Protein AF-A0A1H3DX05-F1 (afdb_monomer_lite)

Radius of gyration: 16.67 Å; chains: 1; bounding box: 51×32×25 Å

pLDDT: mean 84.1, std 12.16, range [52.62, 96.75]

Structure (mmCIF, N/CA/C/O backbone):
data_AF-A0A1H3DX05-F1
#
_entry.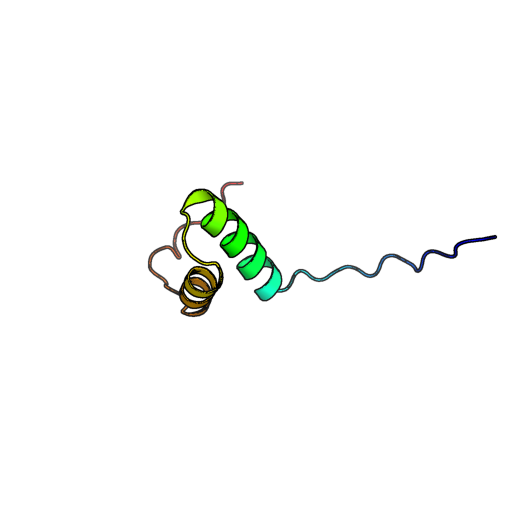id   AF-A0A1H3DX05-F1
#
loop_
_atom_site.group_PDB
_atom_site.id
_atom_site.type_s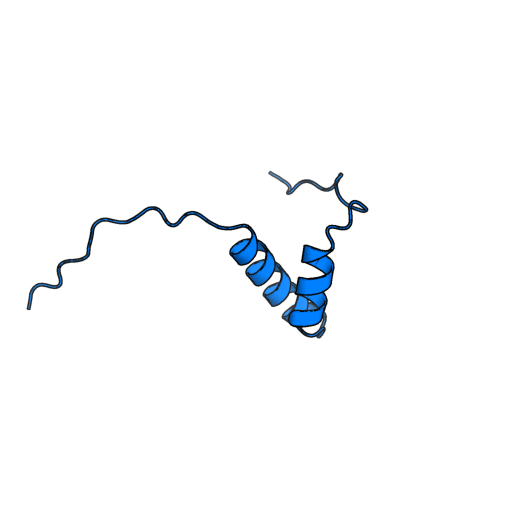ymbol
_atom_site.label_atom_id
_atom_site.label_alt_id
_atom_site.label_comp_id
_atom_site.label_asym_id
_atom_site.label_entity_id
_atom_site.label_seq_id
_atom_site.pdbx_PDB_ins_code
_atom_site.Cartn_x
_atom_site.Cartn_y
_atom_site.Cartn_z
_atom_site.occupancy
_atom_site.B_iso_or_equiv
_atom_site.auth_seq_id
_atom_site.auth_comp_id
_atom_site.auth_asym_id
_atom_site.auth_atom_id
_atom_site.pdbx_PDB_model_num
ATOM 1 N N . MET A 1 1 ? 41.040 -14.439 -0.298 1.00 55.12 1 MET A N 1
ATOM 2 C CA . MET A 1 1 ? 39.820 -14.915 -0.991 1.00 55.12 1 MET A CA 1
ATOM 3 C C . MET A 1 1 ? 39.232 -13.756 -1.795 1.00 55.12 1 MET A C 1
ATOM 5 O O . MET A 1 1 ? 38.946 -12.727 -1.201 1.00 55.12 1 MET A O 1
ATOM 9 N N . LYS A 1 2 ? 39.149 -13.842 -3.132 1.00 60.81 2 LYS A N 1
ATOM 10 C CA . LYS A 1 2 ? 38.655 -12.732 -3.976 1.00 60.81 2 LYS A CA 1
ATOM 11 C C . LYS A 1 2 ? 37.148 -12.895 -4.204 1.00 60.81 2 LYS A C 1
ATOM 13 O O . LYS A 1 2 ? 36.740 -13.790 -4.937 1.00 60.81 2 LYS A O 1
ATOM 18 N N . ILE A 1 3 ? 36.325 -12.050 -3.580 1.00 73.88 3 ILE A N 1
ATOM 19 C CA . ILE A 1 3 ? 34.870 -12.035 -3.802 1.00 73.88 3 ILE A CA 1
ATOM 20 C C . ILE A 1 3 ? 34.601 -11.301 -5.118 1.00 73.88 3 ILE A C 1
ATOM 22 O O . ILE A 1 3 ? 34.723 -10.079 -5.202 1.00 73.88 3 ILE A O 1
ATOM 26 N N . LYS A 1 4 ? 34.259 -12.051 -6.166 1.00 69.75 4 LYS A N 1
ATOM 27 C CA . LYS A 1 4 ? 33.892 -11.500 -7.474 1.00 69.75 4 LYS A CA 1
ATOM 28 C C . LYS A 1 4 ? 32.431 -11.041 -7.404 1.00 69.75 4 LYS A C 1
ATOM 30 O O . LYS A 1 4 ? 31.522 -11.862 -7.465 1.00 69.75 4 LYS A O 1
ATOM 35 N N . ARG A 1 5 ? 32.191 -9.738 -7.228 1.00 68.94 5 ARG A N 1
ATOM 36 C CA . ARG A 1 5 ? 30.832 -9.169 -7.285 1.00 68.94 5 ARG A CA 1
ATOM 37 C C . ARG A 1 5 ? 30.377 -9.144 -8.746 1.00 68.94 5 ARG A C 1
ATOM 39 O O . ARG A 1 5 ? 31.073 -8.585 -9.594 1.00 68.94 5 ARG A O 1
ATOM 46 N N . SER A 1 6 ? 29.255 -9.791 -9.060 1.00 71.00 6 SER A N 1
ATOM 47 C CA . SER A 1 6 ? 28.700 -9.774 -10.418 1.00 71.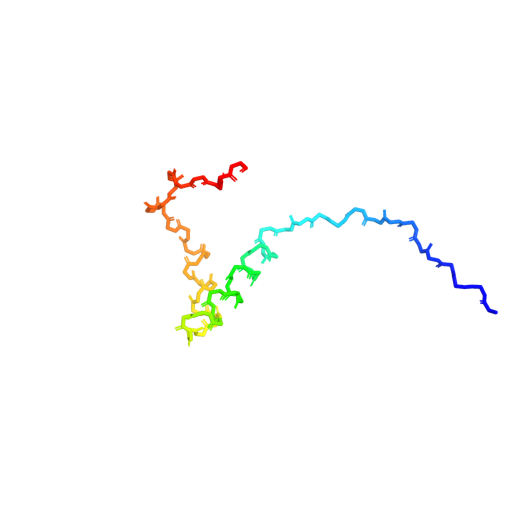00 6 SER A CA 1
ATOM 48 C C . SER A 1 6 ? 28.291 -8.350 -10.791 1.00 71.00 6 SER A C 1
ATOM 50 O O . SER A 1 6 ? 27.755 -7.632 -9.947 1.00 71.00 6 SER A O 1
ATOM 52 N N . LYS A 1 7 ? 28.534 -7.950 -12.047 1.00 67.88 7 LYS A N 1
ATOM 53 C CA . LYS A 1 7 ? 28.124 -6.646 -12.596 1.00 67.88 7 LYS A CA 1
ATOM 54 C C . LYS A 1 7 ? 26.668 -6.335 -12.226 1.00 67.88 7 LYS A C 1
ATOM 56 O O . LYS A 1 7 ? 25.807 -7.205 -12.344 1.00 67.88 7 LYS A O 1
ATOM 61 N N . ASN A 1 8 ? 26.439 -5.101 -11.773 1.00 67.88 8 ASN A N 1
ATOM 62 C CA . ASN A 1 8 ? 25.154 -4.585 -11.304 1.00 67.88 8 ASN A CA 1
ATOM 63 C C . ASN A 1 8 ? 24.072 -4.819 -12.368 1.00 67.88 8 ASN A C 1
ATOM 65 O O . ASN A 1 8 ? 24.059 -4.156 -13.404 1.00 67.88 8 ASN A O 1
ATOM 69 N N . LYS A 1 9 ? 23.189 -5.791 -12.132 1.00 73.50 9 LYS A N 1
ATOM 70 C CA . LYS A 1 9 ? 21.989 -5.978 -12.944 1.00 73.50 9 LYS A CA 1
ATOM 71 C C . LYS A 1 9 ? 20.994 -4.920 -12.492 1.00 73.50 9 LYS A C 1
ATOM 73 O O . LYS A 1 9 ? 20.639 -4.899 -11.317 1.00 73.50 9 LYS A O 1
ATOM 78 N N . GLU A 1 10 ? 20.572 -4.049 -13.403 1.00 78.69 10 GLU A N 1
ATOM 79 C CA . GLU A 1 10 ? 19.560 -3.037 -13.105 1.00 78.69 10 GLU A CA 1
ATOM 80 C C . GLU A 1 10 ? 18.301 -3.722 -12.562 1.00 78.69 10 GLU A C 1
ATOM 82 O O . GLU A 1 10 ? 17.654 -4.529 -13.242 1.00 78.69 10 GLU A O 1
ATOM 87 N N . ILE A 1 11 ? 17.985 -3.451 -11.296 1.00 80.69 11 ILE A N 1
ATOM 88 C CA . ILE A 1 11 ? 16.800 -4.001 -10.646 1.00 80.69 11 ILE A CA 1
ATOM 89 C C . ILE A 1 11 ? 15.612 -3.198 -11.158 1.00 80.69 11 ILE A C 1
ATOM 91 O O . ILE A 1 11 ? 15.398 -2.053 -10.766 1.00 80.69 11 ILE A O 1
ATOM 95 N N . LYS A 1 12 ? 14.824 -3.803 -12.047 1.00 88.62 12 LYS A N 1
ATOM 96 C CA . LYS A 1 12 ? 13.565 -3.206 -12.492 1.00 88.62 12 LYS A CA 1
ATOM 97 C C . LYS A 1 12 ? 12.572 -3.215 -11.333 1.00 88.62 12 LYS A C 1
ATOM 99 O O . LYS A 1 12 ? 12.183 -4.280 -10.854 1.00 88.62 12 LYS A O 1
ATOM 104 N N . VAL A 1 13 ? 12.149 -2.030 -10.902 1.00 89.88 13 VAL A N 1
ATOM 105 C CA . VAL A 1 13 ? 11.113 -1.882 -9.876 1.00 89.88 13 VAL A CA 1
ATOM 106 C C . VAL A 1 13 ? 9.778 -2.325 -10.464 1.00 89.88 13 VAL A C 1
ATOM 108 O O . VAL A 1 13 ? 9.285 -1.754 -11.436 1.00 89.88 13 VAL A O 1
ATOM 111 N N . THR A 1 14 ? 9.191 -3.372 -9.887 1.00 92.50 14 THR A N 1
ATOM 112 C CA . THR A 1 14 ? 7.887 -3.882 -10.327 1.00 92.50 14 THR A CA 1
ATOM 113 C C . THR A 1 14 ? 6.748 -3.188 -9.583 1.00 92.50 14 THR A C 1
ATOM 115 O O . THR A 1 14 ? 6.903 -2.749 -8.443 1.00 92.50 14 THR A O 1
ATOM 118 N N . LYS A 1 15 ? 5.555 -3.151 -10.189 1.00 89.88 15 LYS A N 1
ATOM 119 C CA . LYS A 1 15 ? 4.344 -2.613 -9.545 1.00 89.88 15 LYS A CA 1
ATOM 120 C C . LYS A 1 15 ? 4.062 -3.285 -8.195 1.00 89.88 15 LYS A C 1
ATOM 122 O O . LYS A 1 15 ? 3.671 -2.618 -7.246 1.00 89.88 15 LYS A O 1
ATOM 127 N N . THR A 1 16 ? 4.314 -4.589 -8.091 1.00 92.50 16 THR A N 1
ATOM 128 C CA . THR A 1 16 ? 4.157 -5.354 -6.846 1.00 92.50 16 THR A CA 1
ATOM 129 C C . THR A 1 16 ? 5.097 -4.866 -5.747 1.00 92.50 16 THR A C 1
ATOM 131 O O . THR A 1 16 ? 4.681 -4.771 -4.597 1.00 92.50 16 THR A O 1
ATOM 134 N N . MET A 1 17 ? 6.342 -4.513 -6.088 1.00 92.75 17 MET A N 1
ATOM 135 C CA . MET A 1 17 ? 7.289 -3.949 -5.120 1.00 92.75 17 MET A CA 1
ATOM 136 C C . MET A 1 17 ? 6.804 -2.603 -4.585 1.00 92.75 17 MET A C 1
ATOM 138 O O . MET A 1 17 ? 6.873 -2.374 -3.382 1.00 92.75 17 MET A O 1
ATOM 142 N N . ILE A 1 18 ? 6.262 -1.752 -5.460 1.00 92.81 18 ILE A N 1
ATOM 143 C CA . ILE A 1 18 ? 5.690 -0.460 -5.065 1.00 92.81 18 ILE A CA 1
ATOM 144 C C . ILE A 1 18 ? 4.479 -0.679 -4.151 1.00 92.81 18 ILE A C 1
ATOM 146 O O . ILE A 1 18 ? 4.417 -0.094 -3.075 1.00 92.81 18 ILE A O 1
ATOM 150 N N . ILE A 1 19 ? 3.554 -1.568 -4.531 1.00 93.31 19 ILE A N 1
ATOM 151 C CA . ILE A 1 19 ? 2.371 -1.894 -3.717 1.00 93.31 19 ILE A CA 1
ATOM 152 C C . ILE A 1 19 ? 2.783 -2.391 -2.330 1.00 93.31 19 ILE A C 1
ATOM 154 O O . ILE A 1 19 ? 2.227 -1.922 -1.343 1.00 93.31 19 ILE A O 1
ATOM 158 N N . ARG A 1 20 ? 3.769 -3.293 -2.242 1.00 94.12 20 ARG A N 1
ATOM 159 C CA . ARG A 1 20 ? 4.270 -3.796 -0.957 1.00 94.12 20 ARG A CA 1
ATOM 160 C C . ARG A 1 20 ? 4.897 -2.678 -0.124 1.00 94.12 20 ARG A C 1
ATOM 162 O O . ARG A 1 20 ? 4.622 -2.597 1.065 1.00 94.12 20 ARG A O 1
ATOM 169 N N . ALA A 1 21 ? 5.725 -1.826 -0.728 1.00 94.81 21 ALA A N 1
ATOM 170 C CA . ALA A 1 21 ? 6.376 -0.725 -0.020 1.00 94.81 21 ALA A CA 1
ATOM 171 C C . ALA A 1 21 ? 5.349 0.245 0.585 1.00 94.81 21 ALA A C 1
ATOM 173 O O . ALA A 1 21 ? 5.428 0.552 1.773 1.00 94.81 21 ALA A O 1
ATOM 174 N N . VAL A 1 22 ? 4.351 0.647 -0.208 1.00 93.44 22 VAL A N 1
ATOM 175 C CA . VAL A 1 22 ? 3.259 1.522 0.242 1.00 93.44 22 VAL A CA 1
ATOM 176 C C . VAL A 1 22 ? 2.404 0.829 1.303 1.00 93.44 22 VAL A C 1
ATOM 178 O O . VAL A 1 22 ? 2.113 1.417 2.337 1.00 93.44 22 VAL A O 1
ATOM 181 N N . ALA A 1 23 ? 2.031 -0.437 1.095 1.00 94.94 23 ALA A N 1
ATOM 182 C CA . ALA A 1 23 ? 1.223 -1.169 2.065 1.00 94.94 23 ALA A CA 1
ATOM 183 C C . ALA A 1 23 ? 1.931 -1.305 3.419 1.00 94.94 23 ALA A C 1
ATOM 185 O O . ALA A 1 23 ? 1.283 -1.165 4.452 1.00 94.94 23 ALA A O 1
ATOM 186 N N . SER A 1 24 ? 3.248 -1.528 3.424 1.00 96.44 24 SER A N 1
ATOM 187 C CA . SER A 1 24 ? 4.037 -1.606 4.653 1.00 96.44 24 SER A CA 1
ATOM 188 C C . SER A 1 24 ? 4.076 -0.280 5.413 1.00 96.44 24 SER A C 1
ATOM 190 O O . SER A 1 24 ? 3.833 -0.284 6.618 1.00 96.44 24 SER A O 1
ATOM 192 N N . SER A 1 25 ? 4.345 0.852 4.749 1.00 95.94 25 SER A N 1
ATOM 193 C CA . SER A 1 25 ? 4.373 2.154 5.434 1.00 95.94 25 SER A CA 1
ATOM 194 C C . SER A 1 25 ? 2.991 2.544 5.957 1.00 95.94 25 SER A C 1
ATOM 196 O O . SER A 1 25 ? 2.858 2.933 7.115 1.00 95.94 25 SER A O 1
ATOM 198 N N . THR A 1 26 ? 1.945 2.339 5.151 1.00 94.81 26 THR A N 1
ATOM 199 C CA . THR A 1 26 ? 0.563 2.601 5.564 1.00 94.81 26 THR A CA 1
ATOM 200 C C . THR A 1 26 ? 0.121 1.689 6.708 1.00 94.81 26 THR A C 1
ATOM 202 O O . THR A 1 26 ? -0.591 2.143 7.598 1.00 94.81 26 THR A O 1
ATOM 205 N N . ALA A 1 27 ? 0.525 0.416 6.729 1.00 96.56 27 ALA A N 1
ATOM 206 C CA . ALA A 1 27 ? 0.183 -0.497 7.821 1.00 96.56 27 ALA A CA 1
ATOM 207 C C . ALA A 1 27 ? 0.793 -0.049 9.155 1.00 96.56 27 ALA 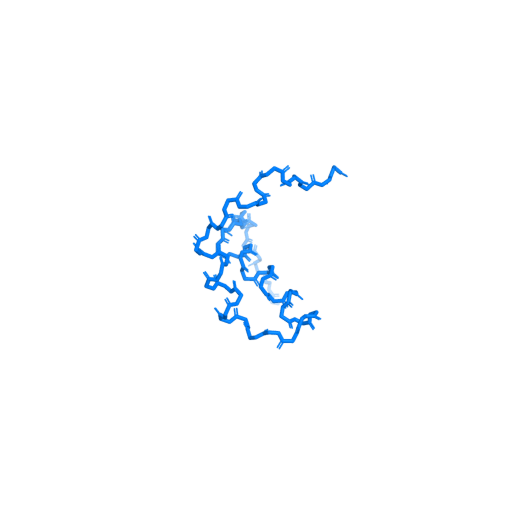A C 1
ATOM 209 O O . ALA A 1 27 ? 0.120 -0.115 10.180 1.00 96.56 27 ALA A O 1
ATOM 210 N N . ILE A 1 28 ? 2.036 0.442 9.133 1.00 95.81 28 ILE A N 1
ATOM 211 C CA . ILE A 1 28 ? 2.709 0.982 10.323 1.00 95.81 28 ILE A CA 1
ATOM 212 C C . ILE A 1 28 ? 1.969 2.219 10.839 1.00 95.81 28 ILE A C 1
ATOM 214 O O . ILE A 1 28 ? 1.714 2.326 12.033 1.00 95.81 28 ILE A O 1
ATOM 218 N N . GLU A 1 29 ? 1.598 3.130 9.943 1.00 95.62 29 GLU A N 1
ATOM 219 C CA . GLU A 1 29 ? 0.952 4.392 10.308 1.00 95.62 29 GLU A CA 1
ATOM 220 C C . GLU A 1 29 ? -0.508 4.215 10.757 1.00 95.62 29 GLU A C 1
ATOM 222 O O . GLU A 1 29 ? -0.966 4.878 11.683 1.00 95.62 29 GLU A O 1
ATOM 227 N N . THR A 1 30 ? -1.249 3.306 10.118 1.00 94.62 30 THR A N 1
ATOM 228 C CA . THR A 1 30 ? -2.700 3.147 10.336 1.00 94.62 30 THR A CA 1
ATOM 229 C C . THR A 1 30 ? -3.075 1.969 11.233 1.00 94.62 30 THR A C 1
ATOM 231 O O . THR A 1 30 ? -4.246 1.821 11.582 1.00 94.62 30 THR A O 1
ATOM 234 N N . GLY A 1 31 ? -2.129 1.082 11.551 1.00 95.50 31 GLY A N 1
ATOM 235 C CA . GLY A 1 31 ? -2.384 -0.166 12.277 1.00 95.50 31 GLY A CA 1
ATOM 236 C C . GLY A 1 31 ? -3.212 -1.201 11.502 1.00 95.50 31 GLY A C 1
ATOM 237 O O . GLY A 1 31 ? -3.570 -2.240 12.057 1.00 95.50 31 GLY A O 1
ATOM 238 N N . GLN A 1 32 ? -3.546 -0.952 10.229 1.00 95.62 32 GLN A N 1
ATOM 239 C CA . GLN A 1 32 ? -4.298 -1.910 9.417 1.00 95.62 32 GLN A CA 1
ATOM 240 C C . GLN A 1 32 ? -3.402 -3.068 8.947 1.00 95.62 32 GLN A C 1
ATOM 242 O O . GLN A 1 32 ? -2.240 -2.850 8.599 1.00 95.62 32 GLN A O 1
ATOM 247 N N . PRO A 1 33 ? -3.935 -4.301 8.836 1.00 96.75 33 PRO A N 1
ATOM 248 C CA . PRO A 1 33 ? -3.165 -5.419 8.307 1.00 96.75 33 PRO A CA 1
ATOM 249 C C . PRO A 1 33 ? -2.723 -5.185 6.855 1.00 96.75 33 PRO A C 1
ATOM 251 O O . PRO A 1 33 ? -3.537 -4.847 5.991 1.00 96.75 33 PRO A O 1
ATOM 254 N N . ILE A 1 34 ? -1.450 -5.470 6.564 1.00 94.50 34 ILE A N 1
ATOM 255 C CA . ILE A 1 34 ? -0.850 -5.352 5.221 1.00 94.50 34 ILE A CA 1
ATOM 256 C C . ILE A 1 34 ? -1.701 -6.031 4.126 1.00 94.50 34 ILE A C 1
ATOM 258 O O . ILE A 1 34 ? -1.941 -5.388 3.102 1.00 94.50 34 ILE A O 1
ATOM 262 N N . PRO A 1 35 ? -2.229 -7.267 4.302 1.00 94.75 35 PRO A N 1
ATOM 263 C CA . PRO A 1 35 ? -3.016 -7.927 3.256 1.00 94.75 35 PRO A CA 1
ATOM 264 C C . PRO A 1 35 ? -4.277 -7.149 2.861 1.00 94.75 35 PRO A C 1
ATOM 266 O O . PRO A 1 35 ? -4.662 -7.137 1.692 1.00 94.75 35 PRO A O 1
ATOM 269 N N . VAL A 1 36 ? -4.898 -6.461 3.824 1.00 94.25 36 VAL A N 1
ATOM 270 C CA . VAL A 1 36 ? -6.100 -5.650 3.596 1.00 94.25 36 VAL A CA 1
ATOM 271 C C . VAL A 1 36 ? -5.757 -4.417 2.761 1.00 94.25 36 VAL A C 1
ATOM 273 O O . VAL A 1 36 ? -6.485 -4.085 1.824 1.00 94.25 36 VAL A O 1
ATOM 276 N N . ILE A 1 37 ? -4.638 -3.754 3.058 1.00 92.94 37 ILE A N 1
ATOM 277 C CA . ILE A 1 37 ? -4.176 -2.591 2.292 1.00 92.94 37 ILE A CA 1
ATOM 278 C C . ILE A 1 37 ? -3.750 -3.014 0.880 1.00 92.94 37 ILE A C 1
ATOM 280 O O . ILE A 1 37 ? -4.160 -2.384 -0.095 1.00 92.94 37 ILE A O 1
ATOM 284 N N . GLU A 1 38 ? -3.005 -4.114 0.734 1.00 93.19 38 GLU A N 1
ATOM 285 C CA . GLU A 1 38 ? -2.618 -4.623 -0.585 1.00 93.19 38 GLU A CA 1
ATOM 286 C C . GLU A 1 38 ? -3.831 -4.956 -1.460 1.00 93.19 38 GLU A C 1
ATOM 288 O O . GLU A 1 38 ? -3.827 -4.637 -2.650 1.00 93.19 38 GLU A O 1
ATOM 293 N N . ALA A 1 39 ? -4.868 -5.581 -0.895 1.00 92.50 39 ALA A N 1
ATOM 294 C CA . ALA A 1 39 ? -6.096 -5.886 -1.624 1.00 92.50 39 ALA A CA 1
ATOM 295 C C . ALA A 1 39 ? -6.782 -4.605 -2.128 1.00 92.50 39 ALA A C 1
ATOM 297 O O . ALA A 1 39 ? -7.150 -4.528 -3.301 1.00 92.50 39 ALA A O 1
ATOM 298 N N . LYS A 1 40 ? -6.871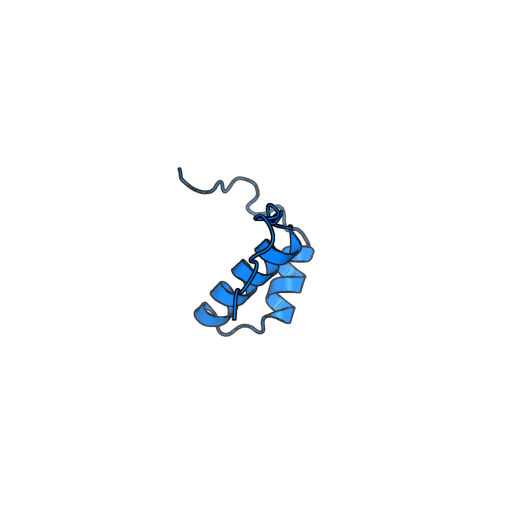 -3.566 -1.285 1.00 89.38 40 LYS A N 1
ATOM 299 C CA . LYS A 1 40 ? -7.423 -2.251 -1.663 1.00 89.38 40 LYS A CA 1
ATOM 300 C C . LYS A 1 40 ? -6.609 -1.576 -2.773 1.00 89.38 40 LYS A C 1
ATOM 302 O O . LYS A 1 40 ? -7.188 -1.038 -3.715 1.00 89.38 40 LYS A O 1
ATOM 307 N N . LEU A 1 41 ? -5.278 -1.626 -2.694 1.00 88.75 41 LEU A N 1
ATOM 308 C CA . LEU A 1 41 ? -4.386 -1.056 -3.712 1.00 88.75 41 LEU A CA 1
ATOM 309 C C . LEU A 1 41 ? -4.484 -1.810 -5.047 1.00 88.75 41 LEU A C 1
ATOM 311 O O . LEU A 1 41 ? -4.469 -1.192 -6.113 1.00 88.75 41 LEU A O 1
ATOM 315 N N . LYS A 1 42 ? -4.624 -3.139 -5.003 1.00 89.12 42 LYS A N 1
ATOM 316 C CA . LYS A 1 42 ? -4.805 -3.986 -6.194 1.00 89.12 42 LYS A CA 1
ATOM 317 C C . LYS A 1 42 ? -6.179 -3.803 -6.839 1.00 89.12 42 LYS A C 1
ATOM 319 O O . LYS A 1 42 ? -6.259 -3.855 -8.062 1.00 89.12 42 LYS A O 1
ATOM 324 N N . ALA A 1 43 ? -7.218 -3.526 -6.047 1.00 87.12 43 ALA A N 1
ATOM 325 C CA . ALA A 1 43 ? -8.563 -3.229 -6.543 1.00 87.12 43 ALA A CA 1
ATOM 326 C C . ALA A 1 43 ? -8.622 -1.959 -7.418 1.00 87.12 43 ALA A C 1
ATOM 328 O O . ALA A 1 43 ? -9.576 -1.783 -8.168 1.00 87.12 43 ALA A O 1
ATOM 329 N N . GLY A 1 44 ? -7.593 -1.099 -7.371 1.00 73.50 44 GLY A N 1
ATOM 330 C CA . GLY A 1 44 ? -7.382 -0.067 -8.387 1.00 73.50 44 GLY A CA 1
ATOM 331 C C . GLY A 1 44 ? -8.395 1.076 -8.342 1.00 73.50 44 GLY A C 1
ATOM 332 O O . GLY A 1 44 ? -8.863 1.521 -9.387 1.00 73.50 44 GLY A O 1
ATOM 333 N N . SER A 1 45 ? -8.727 1.564 -7.142 1.00 77.44 45 SER A N 1
ATOM 334 C CA . SER A 1 45 ? -9.621 2.717 -6.983 1.00 77.44 45 SER A CA 1
ATOM 335 C C . SER A 1 45 ? -9.116 3.934 -7.765 1.00 77.44 45 SER A C 1
ATOM 337 O O . SER A 1 45 ? -7.992 4.398 -7.577 1.00 77.44 45 SER A O 1
ATOM 339 N 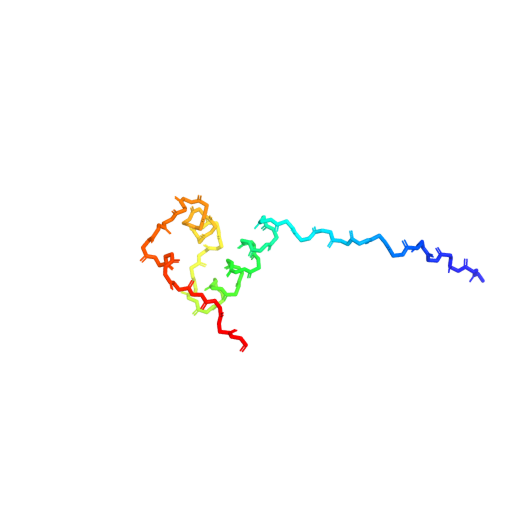N . THR A 1 46 ? -9.971 4.486 -8.624 1.00 77.81 46 THR A N 1
ATOM 340 C CA . THR A 1 46 ? -9.679 5.677 -9.435 1.00 77.81 46 THR A CA 1
ATOM 341 C C . THR A 1 46 ? -9.977 6.985 -8.708 1.00 77.81 46 THR A C 1
ATOM 343 O O . THR A 1 46 ? -9.704 8.056 -9.251 1.00 77.81 46 THR A O 1
ATOM 346 N N . LYS A 1 47 ? -10.487 6.913 -7.468 1.00 80.44 47 LYS A N 1
ATOM 347 C CA . LYS A 1 47 ? -10.939 8.066 -6.672 1.00 80.44 47 LYS A CA 1
ATOM 348 C C . LYS A 1 47 ? -9.892 9.181 -6.574 1.00 80.44 47 LYS A C 1
ATOM 350 O O . LYS A 1 47 ? -10.245 10.353 -6.570 1.00 80.44 47 LYS A O 1
ATOM 355 N N . PHE A 1 48 ? -8.613 8.814 -6.546 1.00 78.50 48 PHE A N 1
ATOM 356 C CA . PHE A 1 48 ? -7.493 9.739 -6.376 1.00 78.50 48 PHE A CA 1
ATOM 357 C C . PHE A 1 48 ? -6.529 9.750 -7.565 1.00 78.50 48 PHE A C 1
ATOM 359 O O . PHE A 1 48 ? -5.367 10.107 -7.418 1.00 78.50 48 PHE A O 1
ATOM 366 N N . ARG A 1 49 ? -6.986 9.368 -8.764 1.00 78.75 49 ARG A N 1
ATOM 367 C CA . ARG A 1 49 ? -6.130 9.321 -9.965 1.00 78.75 49 ARG A CA 1
ATOM 368 C C . ARG A 1 49 ? -5.589 10.696 -10.393 1.00 78.75 49 ARG A C 1
ATOM 370 O O . ARG A 1 49 ? -4.637 10.756 -11.158 1.00 78.75 49 ARG A O 1
ATOM 377 N N . HIS A 1 50 ? -6.203 11.773 -9.905 1.00 81.50 50 HIS A N 1
ATOM 378 C CA . HIS A 1 50 ? -5.762 13.155 -10.093 1.00 81.50 50 HIS A CA 1
ATOM 379 C C . HIS A 1 50 ? -4.610 13.558 -9.156 1.00 81.50 50 HIS A C 1
ATOM 381 O O . HIS A 1 50 ? -4.005 14.603 -9.372 1.00 81.50 50 HIS A O 1
ATOM 387 N N . LEU A 1 51 ? -4.306 12.762 -8.122 1.00 78.44 51 LEU A N 1
ATOM 388 C CA . LEU A 1 51 ? -3.155 13.012 -7.262 1.00 78.44 51 LEU A CA 1
ATOM 389 C C . LEU A 1 51 ? -1.889 12.550 -7.982 1.00 78.44 51 LEU A C 1
ATOM 391 O O . LEU A 1 51 ? -1.740 11.377 -8.329 1.00 78.44 51 LEU A O 1
ATOM 395 N N . VAL A 1 52 ? -0.976 13.490 -8.190 1.00 72.00 52 VAL A N 1
ATOM 396 C CA . VAL A 1 52 ? 0.375 13.240 -8.689 1.00 72.00 52 VAL A CA 1
ATOM 397 C C . VAL A 1 52 ? 1.362 13.425 -7.543 1.00 72.00 52 VAL A C 1
ATOM 399 O O . VAL A 1 52 ? 1.122 14.224 -6.637 1.00 72.00 52 VAL A O 1
ATOM 402 N N . LEU A 1 53 ? 2.456 12.663 -7.555 1.00 62.19 53 LEU A N 1
ATOM 403 C CA . LEU A 1 53 ? 3.547 12.891 -6.610 1.00 62.19 53 LEU A CA 1
ATOM 404 C C . LEU A 1 53 ? 4.148 14.271 -6.902 1.00 62.19 53 LEU A C 1
ATOM 406 O O . LEU A 1 53 ? 4.403 14.591 -8.064 1.00 62.19 53 LEU A O 1
ATOM 410 N N . ALA A 1 54 ? 4.307 15.084 -5.857 1.00 60.66 54 ALA A N 1
ATOM 411 C CA . ALA A 1 54 ? 4.934 16.394 -5.971 1.00 60.66 54 ALA A CA 1
ATOM 412 C C . ALA A 1 54 ? 6.381 16.249 -6.492 1.00 60.66 54 ALA A C 1
ATOM 414 O O . ALA A 1 54 ? 7.016 15.235 -6.180 1.00 60.66 54 ALA A O 1
ATOM 415 N N . PRO A 1 55 ? 6.862 17.208 -7.308 1.00 52.62 55 PRO A N 1
ATOM 416 C CA . PRO A 1 55 ? 8.223 17.197 -7.842 1.00 52.62 55 PRO A CA 1
ATOM 417 C C . PRO A 1 55 ? 9.293 17.307 -6.751 1.00 52.62 55 PRO A C 1
ATOM 419 O O . PRO A 1 55 ? 9.010 17.919 -5.694 1.00 52.62 55 PRO A O 1
#

Foldseek 3Di:
DDDDDPPDDPDDDDPVNVLQVVLVVCCVVPVDDSVVSSVVVVVPDCPVVVDDDDD

Sequence (55 aa):
MKIKRSKNKEIKVTKTMIIRAVASSTAIETGQPIPVIEAKLKAGSTKFRHLVLAP

Organism: NCBI:txid44576

Secondary structure (DSSP, 8-state):
----PPP----PPPHHHHHHHHHHHHHHHH---HHHHHHHHHTT--TTTT-----